Protein AF-A0A0T6ZCI2-F1 (afdb_monomer_lite)

Structure (mmCIF, N/CA/C/O backbone):
data_AF-A0A0T6ZCI2-F1
#
_entry.id   AF-A0A0T6ZCI2-F1
#
loop_
_atom_site.group_PDB
_atom_site.id
_atom_site.type_symbol
_atom_site.label_atom_id
_atom_site.label_alt_id
_atom_site.label_comp_id
_atom_site.label_asym_id
_atom_site.label_entity_id
_atom_site.label_seq_id
_atom_site.pdbx_PDB_ins_code
_atom_site.Cartn_x
_atom_site.Cartn_y
_atom_site.Cartn_z
_atom_site.occupancy
_atom_site.B_iso_or_equiv
_atom_site.auth_seq_id
_atom_site.auth_comp_id
_atom_site.auth_asym_id
_atom_site.auth_atom_id
_atom_site.pdbx_PDB_model_num
ATOM 1 N N . MET A 1 1 ? 5.804 6.119 -19.290 1.00 61.22 1 MET A 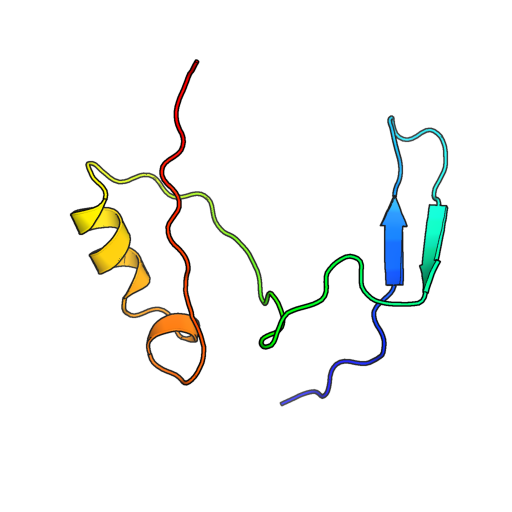N 1
ATOM 2 C CA . MET A 1 1 ? 5.890 6.009 -17.816 1.00 61.22 1 MET A CA 1
ATOM 3 C C . MET A 1 1 ? 6.679 7.198 -17.293 1.00 61.22 1 MET A C 1
ATOM 5 O O . MET A 1 1 ? 7.654 7.561 -17.937 1.00 61.22 1 MET A O 1
ATOM 9 N N . GLY A 1 2 ? 6.242 7.825 -16.200 1.00 76.56 2 GLY A N 1
ATOM 10 C CA . GLY A 1 2 ? 6.984 8.914 -15.552 1.00 76.56 2 GLY A CA 1
ATOM 11 C C . GLY A 1 2 ? 7.974 8.381 -14.515 1.00 76.56 2 GLY A C 1
ATOM 12 O O . GLY A 1 2 ? 7.751 7.311 -13.954 1.00 76.56 2 GLY A O 1
ATOM 13 N N . ILE A 1 3 ? 9.054 9.120 -14.264 1.00 81.31 3 ILE A N 1
ATOM 14 C CA . ILE A 1 3 ? 10.002 8.840 -13.177 1.00 81.31 3 ILE A CA 1
ATOM 15 C C . ILE A 1 3 ? 9.611 9.729 -11.995 1.00 81.31 3 ILE A C 1
ATOM 17 O O . ILE A 1 3 ? 9.527 10.948 -12.146 1.00 81.31 3 ILE A O 1
ATOM 21 N N . ALA A 1 4 ? 9.344 9.131 -10.834 1.00 82.25 4 ALA A N 1
ATOM 22 C CA . ALA A 1 4 ? 9.056 9.888 -9.621 1.00 82.25 4 ALA A CA 1
ATOM 23 C C . ALA A 1 4 ? 10.318 10.620 -9.131 1.00 82.25 4 ALA A C 1
ATOM 25 O O . ALA A 1 4 ? 11.404 10.045 -9.089 1.00 82.25 4 ALA A O 1
ATOM 26 N N . GLY A 1 5 ? 10.166 11.893 -8.762 1.00 88.06 5 GLY A N 1
ATOM 27 C CA . GLY A 1 5 ? 11.227 12.673 -8.124 1.00 88.06 5 GLY A CA 1
ATOM 28 C C . GLY A 1 5 ? 11.378 12.361 -6.632 1.00 88.06 5 GLY A C 1
ATOM 29 O O . GLY A 1 5 ? 10.735 11.461 -6.092 1.00 88.06 5 GLY A O 1
ATOM 30 N N . ALA A 1 6 ? 12.211 13.147 -5.945 1.00 90.25 6 ALA A N 1
ATOM 31 C CA . ALA A 1 6 ? 12.349 13.050 -4.495 1.00 90.25 6 ALA A CA 1
ATOM 32 C C . ALA A 1 6 ? 11.020 13.412 -3.795 1.00 90.25 6 ALA A C 1
ATOM 34 O O . ALA A 1 6 ? 10.448 14.466 -4.092 1.00 90.25 6 ALA A O 1
ATOM 35 N N . PRO A 1 7 ? 10.520 12.579 -2.864 1.00 90.56 7 PRO A N 1
ATOM 36 C CA . PRO A 1 7 ? 9.264 12.851 -2.178 1.00 90.56 7 PRO A CA 1
ATOM 37 C C . PRO A 1 7 ? 9.418 13.963 -1.132 1.00 90.56 7 PRO A C 1
ATOM 39 O O . PRO A 1 7 ? 10.510 14.230 -0.621 1.00 90.56 7 PRO A O 1
ATOM 42 N N . VAL A 1 8 ? 8.291 14.582 -0.783 1.00 94.81 8 VAL A N 1
ATOM 43 C CA . VAL A 1 8 ? 8.178 15.559 0.304 1.00 94.81 8 VAL A CA 1
ATOM 44 C C . VAL A 1 8 ? 7.103 15.076 1.264 1.00 94.81 8 VAL A C 1
ATOM 46 O O . VAL A 1 8 ? 5.976 14.795 0.861 1.00 94.81 8 VAL A O 1
ATOM 49 N N . GLN A 1 9 ? 7.446 14.996 2.542 1.00 95.12 9 GLN A N 1
ATOM 50 C CA . GLN A 1 9 ? 6.495 14.740 3.615 1.00 95.12 9 GLN A CA 1
ATOM 51 C C . GLN A 1 9 ? 5.714 16.015 3.915 1.00 95.12 9 GLN A C 1
ATOM 53 O O . GLN A 1 9 ? 6.309 17.088 4.038 1.00 95.12 9 GLN A O 1
ATOM 58 N N . VAL A 1 10 ? 4.401 15.886 4.088 1.00 96.44 10 VAL A N 1
ATOM 59 C CA . VAL A 1 10 ? 3.502 16.979 4.474 1.00 96.44 10 VAL A CA 1
ATOM 60 C C . VAL A 1 10 ? 2.717 16.546 5.707 1.00 96.44 10 VAL A C 1
ATOM 62 O O . VAL A 1 10 ? 2.128 15.466 5.713 1.00 96.44 10 VAL A O 1
ATOM 65 N N . ARG A 1 11 ? 2.700 17.374 6.756 1.00 96.12 11 ARG A N 1
ATOM 66 C CA . ARG A 1 11 ? 1.886 17.157 7.966 1.00 96.12 11 ARG A CA 1
ATOM 67 C C . ARG A 1 11 ? 1.090 18.420 8.276 1.00 96.12 11 ARG A C 1
ATOM 69 O O . ARG A 1 11 ? 1.597 19.521 8.092 1.00 96.12 11 ARG A O 1
ATOM 76 N N . ASN A 1 12 ? -0.149 18.260 8.733 1.00 96.94 12 ASN A N 1
ATOM 77 C CA . ASN A 1 12 ? -1.005 19.372 9.151 1.00 96.94 12 ASN A CA 1
ATOM 78 C C . ASN A 1 12 ? -1.942 18.933 10.284 1.00 96.94 12 ASN A C 1
ATOM 80 O O . ASN A 1 12 ? -3.135 18.706 10.080 1.00 96.94 12 ASN A O 1
ATOM 84 N N . ALA A 1 13 ? -1.373 18.725 11.472 1.00 95.75 13 ALA A N 1
ATOM 85 C CA . ALA A 1 13 ? -2.138 18.265 12.624 1.00 95.75 13 ALA A CA 1
ATOM 86 C C . ALA A 1 13 ? -3.217 19.296 12.989 1.00 95.75 13 ALA A C 1
ATOM 88 O O . ALA A 1 13 ? -2.919 20.479 13.154 1.00 95.75 13 ALA A O 1
ATOM 89 N N . ASN A 1 14 ? -4.468 18.840 13.101 1.00 96.69 14 ASN A N 1
ATOM 90 C CA . ASN A 1 14 ? -5.631 19.665 13.454 1.00 96.69 14 ASN A CA 1
ATOM 91 C C . ASN A 1 14 ? -5.834 20.899 12.558 1.00 96.69 14 ASN A C 1
ATOM 93 O O . ASN A 1 14 ? -6.403 21.891 13.001 1.00 96.69 14 ASN A O 1
ATOM 97 N N . ALA A 1 15 ? -5.333 20.858 11.319 1.00 95.75 15 ALA A N 1
ATOM 98 C CA . ALA A 1 15 ? -5.322 22.003 10.412 1.00 95.75 15 ALA A CA 1
ATOM 99 C C . ALA A 1 15 ? -4.617 23.267 10.968 1.00 95.75 15 ALA A C 1
ATOM 101 O O . ALA A 1 15 ? -4.854 24.365 10.468 1.00 95.75 15 ALA A O 1
ATOM 102 N N . ALA A 1 16 ? -3.757 23.133 11.987 1.00 97.12 16 ALA A N 1
ATOM 103 C CA . ALA A 1 16 ? -3.161 24.272 12.686 1.00 97.12 16 ALA A CA 1
ATOM 104 C C . ALA A 1 16 ? -1.995 24.916 11.916 1.00 97.12 16 ALA A C 1
ATOM 106 O O . ALA A 1 16 ? -1.852 26.139 11.914 1.00 97.12 16 ALA A O 1
ATOM 107 N N . HIS A 1 17 ? -1.145 24.104 11.278 1.00 97.06 17 HIS A N 1
ATOM 108 C CA . HIS A 1 17 ? 0.017 24.568 10.518 1.00 97.06 17 HIS A CA 1
ATOM 109 C C . HIS A 1 17 ? 0.560 23.473 9.588 1.00 97.06 17 HIS A C 1
ATOM 111 O O . HIS A 1 17 ? 0.647 22.308 9.975 1.00 97.06 17 HIS A O 1
ATOM 117 N N . VAL A 1 18 ? 0.982 23.853 8.376 1.00 97.88 18 VAL A N 1
ATOM 118 C CA . VAL A 1 18 ? 1.566 22.925 7.395 1.00 97.88 18 VAL A CA 1
ATOM 119 C C . VAL A 1 18 ? 3.075 22.791 7.605 1.00 97.88 18 VAL A C 1
ATOM 121 O O . VAL A 1 18 ? 3.835 23.702 7.283 1.00 97.88 18 VAL A O 1
ATOM 124 N N . GLU A 1 19 ? 3.518 21.615 8.041 1.00 97.81 19 GLU A N 1
ATOM 125 C CA . GLU A 1 19 ? 4.929 21.231 8.107 1.00 97.81 19 GLU A CA 1
ATOM 126 C C . GLU A 1 19 ? 5.350 20.457 6.851 1.00 97.81 19 GLU A C 1
ATOM 128 O O . GLU A 1 19 ? 4.625 19.573 6.381 1.00 97.81 19 GLU A O 1
ATOM 133 N N . LYS A 1 20 ? 6.552 20.745 6.333 1.00 97.50 20 LYS A N 1
ATOM 134 C CA . LYS A 1 20 ? 7.145 20.045 5.182 1.00 97.50 20 LYS A CA 1
ATOM 135 C C . LYS A 1 20 ? 8.530 19.508 5.531 1.00 97.50 20 LYS A C 1
ATOM 137 O O . LYS A 1 20 ? 9.326 20.229 6.130 1.00 97.50 20 LYS A O 1
ATOM 142 N N . ARG A 1 21 ? 8.844 18.275 5.125 1.00 97.06 21 ARG A N 1
ATOM 143 C CA . ARG A 1 21 ? 10.199 17.697 5.235 1.00 97.06 21 ARG A CA 1
ATOM 144 C C . ARG A 1 21 ? 10.593 17.012 3.934 1.00 97.06 21 ARG A C 1
ATOM 146 O O . ARG A 1 21 ? 9.797 16.278 3.359 1.00 97.06 21 ARG A O 1
ATOM 153 N N . SER A 1 22 ? 11.814 17.255 3.472 1.00 95.88 22 SER A N 1
ATOM 154 C CA . SER A 1 22 ? 12.350 16.603 2.275 1.00 95.88 22 SER A CA 1
ATOM 155 C C . SER A 1 22 ? 12.667 15.132 2.545 1.00 95.88 22 SER A C 1
ATOM 157 O O . SER A 1 22 ? 13.212 14.802 3.597 1.00 95.88 22 SER A O 1
ATOM 159 N N . GLY A 1 23 ? 12.385 14.268 1.570 1.00 91.31 23 GLY A N 1
ATOM 160 C CA . GLY A 1 23 ? 12.675 12.836 1.632 1.00 91.31 23 GLY A CA 1
ATOM 161 C C . GLY A 1 23 ? 11.490 11.986 2.108 1.00 91.31 23 GLY A C 1
ATOM 162 O O . GLY A 1 23 ? 10.482 12.521 2.570 1.00 91.31 23 GLY A O 1
ATOM 163 N N . PRO A 1 24 ? 11.578 10.652 1.970 1.00 88.88 24 PRO A N 1
ATOM 164 C CA . PRO A 1 24 ? 10.483 9.738 2.289 1.00 88.88 24 PRO A CA 1
ATOM 165 C C . PRO A 1 24 ? 10.271 9.602 3.803 1.00 88.88 24 PRO A C 1
ATOM 167 O O . PRO A 1 24 ? 11.207 9.768 4.580 1.00 88.88 24 PRO A O 1
ATOM 170 N N . PHE A 1 25 ? 9.040 9.285 4.222 1.00 89.06 25 PHE A N 1
ATOM 171 C CA . PHE A 1 25 ? 8.741 8.967 5.626 1.00 89.06 25 PHE A CA 1
ATOM 172 C C . PHE A 1 25 ? 9.205 7.551 6.008 1.00 89.06 25 PHE A C 1
ATOM 174 O O . PHE A 1 25 ? 9.787 7.367 7.070 1.00 89.06 25 PHE A O 1
ATOM 181 N N . MET A 1 26 ? 8.984 6.566 5.129 1.00 85.56 26 MET A N 1
ATOM 182 C CA . MET A 1 26 ? 9.406 5.170 5.317 1.00 85.56 26 MET A CA 1
ATOM 183 C C . MET A 1 26 ? 10.436 4.760 4.265 1.00 85.56 26 MET A C 1
ATOM 185 O O . MET A 1 26 ? 10.402 5.255 3.137 1.00 85.56 26 MET A O 1
ATOM 189 N N . SER A 1 27 ? 11.311 3.818 4.617 1.00 82.50 27 SER A N 1
ATOM 190 C CA . SER A 1 27 ? 12.153 3.093 3.665 1.00 82.50 27 SER A CA 1
ATOM 191 C C . SER A 1 27 ? 11.630 1.667 3.475 1.00 82.50 27 SER A C 1
ATOM 193 O O . SER A 1 27 ? 11.212 1.011 4.424 1.00 82.50 27 SER A O 1
ATOM 195 N N . SER A 1 28 ? 11.641 1.197 2.231 1.00 83.00 28 SER A N 1
ATOM 196 C CA . SER A 1 28 ? 11.289 -0.168 1.834 1.00 83.00 28 SER A CA 1
ATOM 197 C C . SER A 1 28 ? 12.062 -0.521 0.561 1.00 83.00 28 SER A C 1
ATOM 199 O O . SER A 1 28 ? 12.541 0.376 -0.139 1.00 83.00 28 SER A O 1
ATOM 201 N N . SER A 1 29 ? 12.196 -1.812 0.256 1.00 84.81 29 SER A N 1
ATOM 202 C CA . SER A 1 29 ? 12.765 -2.283 -1.012 1.00 84.81 29 SER A CA 1
ATOM 203 C C . SER A 1 29 ? 11.882 -1.934 -2.215 1.00 84.81 29 SER A C 1
ATOM 205 O O . SER A 1 29 ? 12.401 -1.752 -3.315 1.00 84.81 29 SER A O 1
ATOM 207 N N . LEU A 1 30 ? 10.567 -1.800 -2.005 1.00 81.75 30 LEU A N 1
ATOM 208 C CA . LEU A 1 30 ? 9.595 -1.370 -3.008 1.00 81.75 30 LEU A CA 1
ATOM 209 C C . LEU A 1 30 ? 8.830 -0.129 -2.517 1.00 81.75 30 LEU A C 1
ATOM 211 O O . LEU A 1 30 ? 8.431 -0.078 -1.351 1.00 81.75 30 LEU A O 1
ATOM 215 N N . PRO A 1 31 ? 8.597 0.881 -3.377 1.00 81.94 31 PRO A N 1
ATOM 216 C CA . PRO A 1 31 ? 7.799 2.041 -3.001 1.00 81.94 31 PRO A CA 1
ATOM 217 C C . PRO A 1 31 ? 6.333 1.649 -2.774 1.00 81.94 31 PRO A C 1
ATOM 219 O O . PRO A 1 31 ? 5.762 0.870 -3.537 1.00 81.94 31 PRO A O 1
ATOM 222 N N . VAL A 1 32 ? 5.696 2.247 -1.764 1.00 87.25 32 VAL A N 1
ATOM 223 C CA . VAL A 1 32 ? 4.247 2.112 -1.553 1.00 87.25 32 VAL A CA 1
ATOM 224 C C . VAL A 1 32 ? 3.519 2.923 -2.626 1.00 87.25 32 VAL A C 1
ATOM 226 O O . VAL A 1 32 ? 3.566 4.153 -2.620 1.00 87.25 32 VAL A O 1
ATOM 229 N N . ALA A 1 33 ? 2.861 2.233 -3.560 1.00 86.31 33 ALA A N 1
ATOM 230 C CA . ALA A 1 33 ? 2.141 2.861 -4.672 1.00 86.31 33 ALA A CA 1
ATOM 231 C C . ALA A 1 33 ? 0.744 3.383 -4.280 1.00 86.31 33 ALA A C 1
ATOM 233 O O . ALA A 1 33 ? 0.205 4.257 -4.955 1.00 86.31 33 ALA A O 1
ATOM 234 N N . GLY A 1 34 ? 0.162 2.858 -3.199 1.00 88.88 34 GLY A N 1
ATOM 235 C CA . GLY A 1 34 ? -1.156 3.242 -2.701 1.00 88.88 34 GLY A CA 1
ATOM 236 C C . GLY A 1 34 ? -1.656 2.295 -1.612 1.00 88.88 34 GLY A C 1
ATOM 237 O O . GLY A 1 34 ? -0.963 1.351 -1.239 1.00 88.88 34 GLY A O 1
ATOM 238 N N . PHE A 1 35 ? -2.863 2.555 -1.117 1.00 94.31 35 PHE A N 1
ATOM 239 C CA . PHE A 1 35 ? -3.601 1.670 -0.218 1.00 94.31 35 PHE A CA 1
ATOM 240 C C . PHE A 1 35 ? -5.094 1.719 -0.566 1.00 94.31 35 PHE A C 1
ATOM 242 O O . PHE A 1 35 ? -5.560 2.686 -1.174 1.00 94.31 35 PHE A O 1
ATOM 249 N N . AL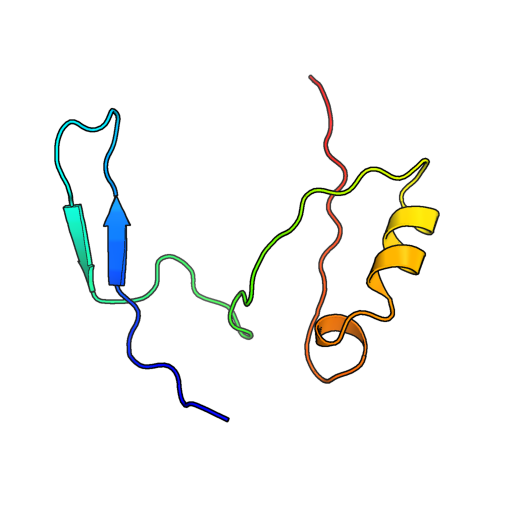A A 1 36 ? -5.835 0.686 -0.177 1.00 95.12 36 ALA A N 1
ATOM 250 C CA . ALA A 1 36 ? -7.287 0.628 -0.294 1.00 95.12 36 ALA A CA 1
ATOM 251 C C . ALA A 1 36 ? -7.870 -0.050 0.951 1.00 95.12 36 ALA A C 1
ATOM 253 O O . ALA A 1 36 ? -7.223 -0.908 1.547 1.00 95.12 36 ALA A O 1
ATOM 254 N N . VAL A 1 37 ? -9.091 0.333 1.321 1.00 96.12 37 VAL A N 1
ATOM 255 C CA . VAL A 1 37 ? -9.913 -0.394 2.294 1.00 96.12 37 VAL A CA 1
ATOM 256 C C . VAL A 1 37 ? -11.044 -1.033 1.504 1.00 96.12 37 VAL A C 1
ATOM 258 O O . VAL A 1 37 ? -11.728 -0.340 0.750 1.00 96.12 37 VAL A O 1
ATOM 261 N N . ILE A 1 38 ? -11.193 -2.347 1.632 1.00 96.25 38 ILE A N 1
ATOM 262 C CA . ILE A 1 38 ? -12.194 -3.137 0.915 1.00 96.25 38 ILE A CA 1
ATOM 263 C C . ILE A 1 38 ? -12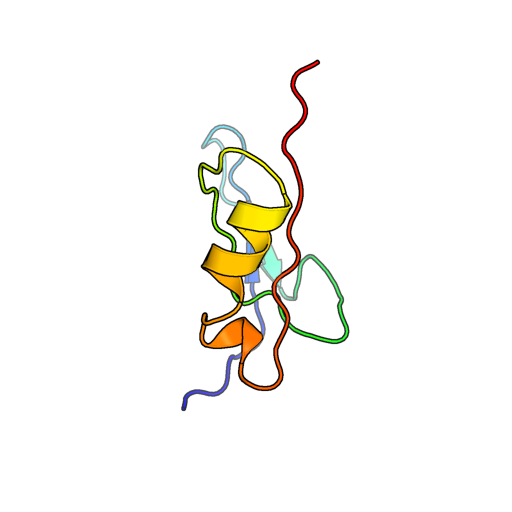.983 -3.976 1.914 1.00 96.25 38 ILE A C 1
ATOM 265 O O . ILE A 1 38 ? -12.454 -4.369 2.952 1.00 96.25 38 ILE A O 1
ATOM 269 N N . GLU A 1 39 ? -14.239 -4.248 1.585 1.00 97.00 39 GLU A N 1
ATOM 270 C CA . GLU A 1 39 ? -15.063 -5.211 2.308 1.00 97.00 39 GLU A CA 1
ATOM 271 C C . GLU A 1 39 ? -14.952 -6.577 1.627 1.00 97.00 39 GLU A C 1
ATOM 273 O O . GLU A 1 39 ? -14.996 -6.666 0.399 1.00 97.00 39 GLU A O 1
ATOM 278 N N . ALA A 1 40 ? -14.797 -7.623 2.435 1.00 97.44 40 ALA A N 1
ATOM 279 C CA . ALA A 1 40 ? -14.786 -9.022 2.029 1.00 97.44 40 ALA A CA 1
ATOM 280 C C . ALA A 1 40 ? -15.339 -9.868 3.187 1.00 97.44 40 ALA A C 1
ATOM 282 O O . ALA A 1 40 ? -15.208 -9.486 4.353 1.00 97.44 40 ALA A O 1
ATOM 283 N N . ALA A 1 41 ? -15.954 -11.004 2.879 1.00 97.12 41 ALA A N 1
ATOM 284 C CA . ALA A 1 41 ? -16.490 -11.942 3.856 1.00 97.12 41 ALA A CA 1
ATOM 285 C C . ALA A 1 41 ? -15.381 -12.597 4.694 1.00 97.12 41 ALA A C 1
ATOM 287 O O . ALA A 1 41 ? -15.574 -12.847 5.884 1.00 97.12 41 ALA A O 1
ATOM 288 N N . ASP A 1 42 ? -14.223 -12.859 4.085 1.00 96.75 42 ASP A N 1
ATOM 289 C CA . ASP A 1 42 ? -13.039 -13.398 4.747 1.00 96.75 42 ASP A CA 1
ATOM 290 C C . ASP A 1 42 ? -11.737 -13.014 4.014 1.00 96.75 42 ASP A C 1
ATOM 292 O O . ASP A 1 42 ? -11.729 -12.334 2.984 1.00 96.75 42 ASP A O 1
ATOM 296 N N . LEU A 1 43 ? -10.601 -13.446 4.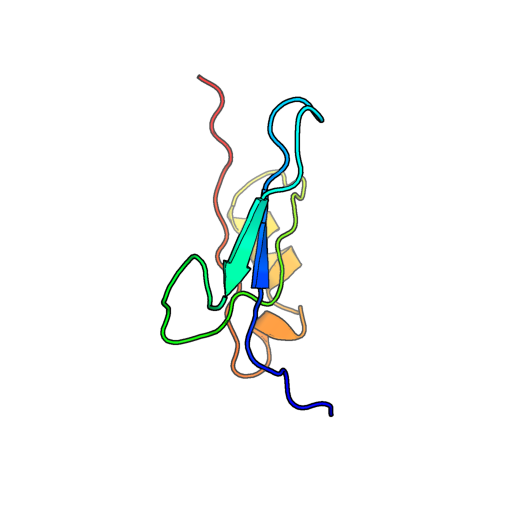573 1.00 97.44 43 LEU A N 1
ATOM 297 C CA . LEU A 1 43 ? -9.283 -13.171 4.004 1.00 97.44 43 LEU A CA 1
ATOM 298 C C . LEU A 1 43 ? -9.078 -13.836 2.632 1.00 97.44 43 LEU A C 1
ATOM 300 O O . LEU A 1 43 ? -8.362 -13.283 1.799 1.00 97.44 43 LEU A O 1
ATOM 304 N N . ALA A 1 44 ? -9.678 -15.001 2.379 1.00 98.06 44 ALA A N 1
ATOM 305 C CA . ALA A 1 44 ? -9.509 -15.702 1.110 1.00 98.06 44 ALA A CA 1
ATOM 306 C C . ALA A 1 44 ? -10.218 -14.955 -0.028 1.00 98.06 44 ALA A C 1
ATOM 308 O O . ALA A 1 44 ? -9.628 -14.782 -1.097 1.00 98.06 44 ALA A O 1
ATOM 309 N N . GLU A 1 45 ? -11.428 -14.446 0.219 1.00 98.19 45 GLU A N 1
ATOM 310 C CA . GLU A 1 45 ? -12.128 -13.579 -0.731 1.00 98.19 45 GLU A CA 1
ATOM 311 C C . GLU A 1 45 ? -11.337 -12.288 -0.987 1.00 98.19 45 GLU A C 1
ATOM 313 O O . GLU A 1 45 ? -11.116 -11.923 -2.142 1.00 98.19 45 GLU A O 1
ATOM 318 N N . ALA A 1 46 ? -10.816 -11.641 0.063 1.00 98.00 46 ALA A N 1
ATOM 319 C CA . ALA A 1 46 ? -9.992 -10.441 -0.094 1.00 98.00 46 ALA A CA 1
ATOM 320 C C . ALA A 1 46 ? -8.744 -10.698 -0.962 1.00 98.00 46 ALA A C 1
ATOM 322 O O . ALA A 1 46 ? -8.401 -9.874 -1.814 1.00 98.00 46 ALA A O 1
ATOM 323 N N . ILE A 1 47 ? -8.078 -11.846 -0.779 1.00 97.81 47 ILE A N 1
ATOM 324 C CA . ILE A 1 47 ? -6.929 -12.261 -1.596 1.00 97.81 47 ILE A CA 1
ATOM 325 C C . ILE A 1 47 ? -7.342 -12.451 -3.061 1.00 97.81 47 ILE A C 1
ATOM 327 O O . ILE A 1 47 ? -6.657 -11.935 -3.948 1.00 97.81 47 ILE A O 1
ATOM 331 N N . ASP A 1 48 ? -8.453 -13.143 -3.334 1.00 98.12 48 ASP A N 1
ATOM 332 C CA . ASP A 1 48 ? -8.938 -13.346 -4.707 1.00 98.12 48 ASP A CA 1
ATOM 333 C C . ASP A 1 48 ? -9.250 -12.011 -5.397 1.00 98.12 48 ASP A C 1
ATOM 335 O O . ASP A 1 48 ? -8.780 -11.763 -6.515 1.00 98.12 48 ASP A O 1
ATOM 339 N N . MET A 1 49 ? -9.935 -11.103 -4.693 1.00 97.31 49 MET A N 1
ATOM 340 C CA . MET A 1 49 ? -10.277 -9.770 -5.194 1.00 97.31 49 MET A CA 1
ATOM 341 C C . MET A 1 49 ? -9.040 -8.984 -5.646 1.00 97.31 49 MET A C 1
ATOM 343 O O . MET A 1 49 ? -9.055 -8.372 -6.720 1.00 97.31 49 MET A O 1
ATOM 347 N N . VAL A 1 50 ? -7.958 -8.999 -4.860 1.00 97.44 50 VAL A N 1
ATOM 348 C CA . VAL A 1 50 ? -6.752 -8.210 -5.170 1.00 97.44 50 VAL A CA 1
ATOM 349 C C . VAL A 1 50 ? -5.754 -8.927 -6.081 1.00 97.44 50 VAL A C 1
ATOM 351 O O . VAL A 1 50 ? -4.905 -8.260 -6.684 1.00 97.44 50 VAL A O 1
ATOM 354 N N . SER A 1 51 ? -5.867 -10.250 -6.235 1.00 97.56 51 SER A N 1
ATOM 355 C CA . SER A 1 51 ? -4.920 -11.097 -6.983 1.00 97.56 51 SER A CA 1
ATOM 356 C C . SER A 1 51 ? -4.711 -10.673 -8.442 1.00 97.56 51 SER A C 1
ATOM 358 O O . SER A 1 51 ? -3.651 -10.911 -9.016 1.00 97.56 51 SER A O 1
ATOM 360 N N . A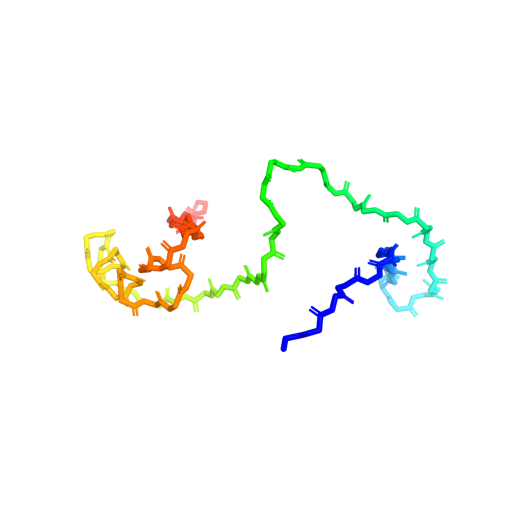RG A 1 52 ? -5.708 -10.010 -9.044 1.00 96.00 52 ARG A N 1
ATOM 361 C CA . ARG A 1 52 ? -5.696 -9.569 -10.451 1.00 96.00 52 ARG A CA 1
ATOM 362 C C . ARG A 1 52 ? -5.418 -8.079 -10.636 1.00 96.00 52 ARG A C 1
ATOM 364 O O . ARG A 1 52 ? -5.504 -7.569 -11.753 1.00 96.00 52 ARG A O 1
ATOM 371 N N . THR A 1 53 ? -5.103 -7.360 -9.563 1.00 95.38 53 THR A N 1
ATOM 372 C CA . THR A 1 53 ? -4.733 -5.944 -9.663 1.00 95.38 53 THR A CA 1
ATOM 373 C C . THR A 1 53 ? -3.392 -5.785 -10.390 1.00 95.38 53 THR A C 1
ATOM 375 O O . THR A 1 53 ? -2.532 -6.662 -10.278 1.00 95.38 53 THR A O 1
ATOM 378 N N . PRO A 1 54 ? -3.147 -4.663 -11.098 1.00 93.12 54 PRO A N 1
ATOM 379 C CA . PRO A 1 54 ? -1.870 -4.432 -11.779 1.00 93.12 54 PRO A CA 1
ATOM 380 C C . PRO A 1 54 ? -0.648 -4.574 -10.862 1.00 93.12 54 PRO A C 1
ATOM 382 O O . PRO A 1 54 ? 0.387 -5.073 -11.293 1.00 93.12 54 PRO A O 1
ATOM 385 N N . CYS A 1 55 ? -0.772 -4.171 -9.593 1.00 92.12 55 CYS A N 1
ATOM 386 C CA . CYS A 1 55 ? 0.289 -4.306 -8.598 1.00 92.12 55 CYS A CA 1
ATOM 387 C C . CYS A 1 55 ? 0.580 -5.769 -8.232 1.00 92.12 55 CYS A C 1
ATOM 389 O O . CYS A 1 55 ? 1.739 -6.086 -7.991 1.00 92.12 55 CYS A O 1
ATOM 391 N N . ALA A 1 56 ? -0.432 -6.644 -8.217 1.00 94.94 56 ALA A N 1
ATOM 392 C CA . ALA A 1 56 ? -0.277 -8.059 -7.881 1.00 94.94 56 ALA A CA 1
ATOM 393 C C . ALA A 1 56 ? 0.246 -8.907 -9.054 1.00 94.94 56 ALA A C 1
ATOM 395 O O . ALA A 1 56 ? 1.065 -9.794 -8.842 1.00 94.94 56 ALA A O 1
ATOM 396 N N . VAL A 1 57 ? -0.202 -8.637 -10.288 1.00 95.94 57 VAL A N 1
ATOM 397 C CA . VAL A 1 57 ? 0.154 -9.466 -11.463 1.00 95.94 57 VAL A CA 1
ATOM 398 C C . VAL A 1 57 ? 1.452 -9.055 -12.156 1.00 95.94 57 VAL A C 1
ATOM 400 O O . VAL A 1 57 ? 2.005 -9.829 -12.933 1.00 95.94 57 VAL A O 1
ATOM 403 N N . ALA A 1 58 ? 1.919 -7.825 -11.934 1.00 89.56 58 ALA A N 1
ATOM 404 C CA . ALA A 1 58 ? 3.206 -7.369 -12.443 1.00 89.56 58 ALA A CA 1
ATOM 405 C C . ALA A 1 58 ? 4.334 -7.790 -11.478 1.00 89.56 58 ALA A C 1
ATOM 407 O O . ALA A 1 58 ? 4.329 -8.878 -10.917 1.00 89.56 58 ALA A O 1
ATOM 408 N N . HIS A 1 59 ? 5.320 -6.922 -11.267 1.00 88.62 59 HIS A N 1
ATOM 409 C CA . HIS A 1 59 ? 6.441 -7.154 -10.349 1.00 88.62 59 HIS A CA 1
ATOM 410 C C . HIS A 1 59 ? 6.284 -6.380 -9.030 1.00 88.62 59 HIS A C 1
ATOM 412 O O . HIS A 1 59 ? 7.275 -5.976 -8.424 1.00 88.62 59 HIS A O 1
ATOM 418 N N . GLY A 1 60 ? 5.040 -6.091 -8.642 1.00 91.69 60 GLY A N 1
ATOM 419 C CA . GLY A 1 60 ? 4.715 -5.424 -7.386 1.00 91.69 60 GLY A CA 1
ATOM 420 C C . GLY A 1 60 ? 4.291 -6.414 -6.304 1.00 91.69 60 GLY A C 1
ATOM 421 O O . GLY A 1 60 ? 4.534 -7.615 -6.394 1.00 91.69 60 GLY A O 1
ATOM 422 N N . VAL A 1 61 ? 3.648 -5.882 -5.269 1.00 93.81 61 VAL A N 1
ATOM 423 C CA . VAL A 1 61 ? 3.037 -6.656 -4.190 1.00 93.81 61 VAL A CA 1
ATOM 424 C C . VAL A 1 61 ? 1.781 -5.933 -3.708 1.00 93.81 61 VAL A C 1
ATOM 426 O O . VAL A 1 61 ? 1.732 -4.701 -3.713 1.00 93.81 61 VAL A O 1
ATOM 429 N N . VAL A 1 62 ? 0.769 -6.699 -3.305 1.00 96.31 62 VAL A N 1
ATOM 430 C CA . VAL A 1 62 ? -0.363 -6.204 -2.515 1.00 96.31 62 VAL A CA 1
ATOM 431 C C . VAL A 1 62 ? -0.335 -6.941 -1.185 1.00 96.31 62 VAL A C 1
ATOM 433 O O . VAL A 1 62 ? -0.486 -8.159 -1.151 1.00 96.31 62 VAL A O 1
ATOM 436 N N . GLU A 1 63 ? -0.113 -6.212 -0.096 1.00 95.62 63 GLU A N 1
ATOM 437 C CA . GLU A 1 63 ? -0.226 -6.759 1.254 1.00 95.62 63 GLU A CA 1
ATOM 438 C C . GLU A 1 63 ? -1.679 -6.628 1.729 1.00 95.62 63 GLU A C 1
ATOM 440 O O . GLU A 1 63 ? -2.259 -5.544 1.657 1.00 95.62 63 GLU A O 1
ATOM 445 N N . VAL A 1 64 ? -2.274 -7.721 2.214 1.00 97.25 64 VAL A N 1
ATOM 446 C CA . VAL A 1 64 ? -3.656 -7.747 2.720 1.00 97.25 64 VAL A CA 1
ATOM 447 C C . VAL A 1 64 ? -3.628 -7.843 4.242 1.00 97.25 64 VAL A C 1
ATOM 449 O O . VAL A 1 64 ? -3.054 -8.779 4.794 1.00 97.25 64 VAL A O 1
ATOM 452 N N . TRP A 1 65 ? -4.254 -6.875 4.909 1.00 97.00 65 TRP A N 1
ATOM 453 C CA . TRP A 1 65 ? -4.255 -6.735 6.365 1.00 97.00 65 TRP A CA 1
ATOM 454 C C . TRP A 1 65 ? -5.706 -6.751 6.871 1.00 97.00 65 TRP A C 1
ATOM 456 O O . TRP A 1 65 ? -6.452 -5.821 6.553 1.00 97.00 65 TRP A O 1
ATOM 466 N N . PRO A 1 66 ? -6.137 -7.774 7.632 1.00 96.56 66 PRO A N 1
ATOM 467 C CA . PRO A 1 66 ? -7.444 -7.760 8.287 1.00 96.56 66 PRO A CA 1
ATOM 468 C C . PRO A 1 66 ? -7.551 -6.601 9.285 1.00 96.56 66 PRO A C 1
ATOM 470 O O . PRO A 1 66 ? -6.624 -6.356 10.057 1.00 96.56 66 PRO A O 1
ATOM 473 N N . LEU A 1 67 ? -8.681 -5.890 9.281 1.00 94.81 67 LEU A N 1
ATOM 474 C CA . LEU A 1 67 ? -8.970 -4.868 10.285 1.00 94.81 67 LEU A CA 1
ATOM 475 C C . LEU A 1 67 ? -9.661 -5.515 11.486 1.00 94.81 67 LEU A C 1
ATOM 477 O O . LEU A 1 67 ? -10.791 -5.983 11.381 1.00 94.81 67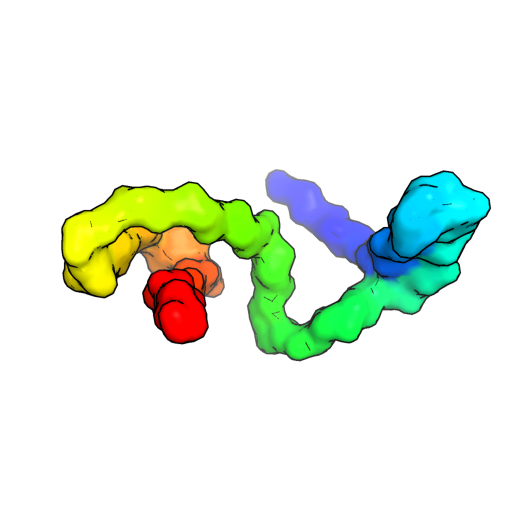 LEU A O 1
ATOM 481 N N . GLU A 1 68 ? -8.979 -5.523 12.626 1.00 91.81 68 GLU A N 1
ATOM 482 C CA . GLU A 1 68 ? -9.521 -6.008 13.893 1.00 91.81 68 GLU A CA 1
ATOM 483 C C . GLU A 1 68 ? -10.199 -4.854 14.644 1.00 91.81 68 GLU A C 1
ATOM 485 O O . GLU A 1 68 ? -9.620 -3.777 14.819 1.00 91.81 68 GLU A O 1
ATOM 490 N N . THR A 1 69 ? -11.440 -5.062 15.085 1.00 85.75 69 THR A N 1
ATOM 491 C CA . THR A 1 69 ? -12.082 -4.179 16.065 1.00 85.75 69 THR A CA 1
ATOM 492 C C . THR A 1 69 ? -11.617 -4.558 17.472 1.00 85.75 69 THR A C 1
ATOM 494 O O . THR A 1 69 ? -11.523 -5.758 17.736 1.00 85.75 69 THR A O 1
ATOM 497 N N . PRO A 1 70 ? -11.349 -3.579 18.359 1.00 76.75 70 PRO A N 1
ATOM 498 C CA . PRO A 1 70 ? -10.996 -3.841 19.755 1.00 76.75 70 PRO A CA 1
ATOM 499 C C . PRO A 1 70 ? -11.995 -4.733 20.498 1.00 76.75 70 PRO A C 1
ATOM 501 O O . PRO A 1 70 ? -13.205 -4.661 20.177 1.00 76.75 70 PRO A O 1
#

Sequence (70 aa):
MGIAGAPVQVRNANAAHVEKRSGPFMSSSLPVAGFAVIEAADLAEAIDMVSRTPCAVAHGVVEVWPLETP

Radius of gyration: 16.24 Å; chains: 1; bounding box: 29×40×38 Å

pLDDT: mean 92.32, std 6.76, range [61.22, 98.19]

Foldseek 3Di:
DDDDDWDKDWDQPVVPDIDIDTHDPDDDPDDDPDDDDDDDPDPVRVCVVCCPPPQNPPPHDDDDDDDDDD

Secondary structure (DSSP, 8-state):
-PPP---EEEE-GGGS--EEEES-SS--SS----------SSHHHHHHHHHTSHHHHTT-----------